Protein AF-A0A537DQV6-F1 (afdb_monomer_lite)

Foldseek 3Di:
DPDPPPPPDDPDPDALVRQLVVLCVPQVVCCVVDVVSVVVSLVSNCVSVVDVVVSVVCCVVPVVVVVVVVVVVVVVD

Radius of gyration: 17.96 Å; chains: 1; bounding box: 49×31×47 Å

pLDDT: mean 79.4, std 12.98, range [41.41, 93.56]

Sequence (77 aa):
MKKDRKRKRRKTIYSKGELNKLADSVLHPLFEHSSIYMVVDEIAHVLIEQDLRESVVKFIRYSLPGLVQKLVESEEE

Secondary structure (DSSP, 8-state):
------------SS-HHHHHHHHHHHHGGGTTT-THHHHHHHHHHHHHH--HHHHHHHIIIIIHHHHHHHHHHHH--

Structure (mmCIF, N/CA/C/O backbone):
data_AF-A0A537DQV6-F1
#
_entry.id   AF-A0A537DQV6-F1
#
loop_
_atom_site.group_PDB
_atom_site.id
_atom_site.type_symbol
_atom_site.label_atom_id
_atom_site.label_alt_id
_atom_site.label_comp_id
_atom_site.label_asym_id
_atom_site.label_entity_id
_atom_site.label_seq_id
_atom_site.pdbx_PDB_ins_code
_atom_site.Cartn_x
_atom_site.Cartn_y
_atom_site.Cartn_z
_atom_site.occupancy
_atom_site.B_iso_or_equiv
_atom_site.auth_seq_id
_atom_site.auth_comp_id
_atom_site.auth_asym_id
_atom_site.auth_atom_id
_atom_site.pdbx_PDB_model_num
ATOM 1 N N . MET A 1 1 ? -39.411 20.322 18.409 1.00 41.41 1 MET A N 1
ATOM 2 C CA . MET A 1 1 ? -38.220 19.537 18.817 1.00 41.41 1 MET A CA 1
ATOM 3 C C . MET A 1 1 ? -37.759 18.660 17.658 1.00 41.41 1 MET A C 1
ATOM 5 O O . MET A 1 1 ? -38.413 17.669 17.362 1.00 41.41 1 MET A O 1
ATOM 9 N N . LYS A 1 2 ? -36.682 19.037 16.953 1.00 43.31 2 LYS A N 1
ATOM 10 C CA . LYS A 1 2 ? -36.071 18.185 15.917 1.00 43.31 2 LYS A CA 1
ATOM 11 C C . LYS A 1 2 ? -35.170 17.174 16.631 1.00 43.31 2 LYS A C 1
ATOM 13 O O . LYS A 1 2 ? -34.242 17.558 17.327 1.00 43.31 2 LYS A O 1
ATOM 18 N N . LYS A 1 3 ? -35.526 15.892 16.557 1.00 49.97 3 LYS A N 1
ATOM 19 C CA . LYS A 1 3 ? -34.840 14.801 17.258 1.00 49.97 3 LYS A CA 1
ATOM 20 C C . LYS A 1 3 ? -33.601 14.426 16.445 1.00 49.97 3 LYS A C 1
ATOM 22 O O . LYS A 1 3 ? -33.732 13.754 15.422 1.00 49.97 3 LYS A O 1
ATOM 27 N N . ASP A 1 4 ? -32.425 14.881 16.870 1.00 51.69 4 ASP A N 1
ATOM 28 C CA . ASP A 1 4 ? -31.154 14.508 16.247 1.00 51.69 4 ASP A CA 1
ATOM 29 C C . ASP A 1 4 ? -30.985 12.985 16.270 1.00 51.69 4 ASP A C 1
ATOM 31 O O . ASP A 1 4 ? -30.755 12.356 17.309 1.00 51.69 4 ASP A O 1
ATOM 35 N N . ARG A 1 5 ? -31.132 12.361 15.097 1.00 57.00 5 ARG A N 1
ATOM 36 C CA . ARG A 1 5 ? -30.830 10.945 14.890 1.00 57.00 5 ARG A CA 1
ATOM 37 C C . ARG A 1 5 ? -29.315 10.777 14.989 1.00 57.00 5 ARG A C 1
ATOM 39 O O . ARG A 1 5 ? -28.614 10.866 13.984 1.00 57.00 5 ARG A O 1
ATOM 46 N N . LYS A 1 6 ? -28.805 10.506 16.196 1.00 56.06 6 LYS A N 1
ATOM 47 C CA . LYS A 1 6 ? -27.428 10.031 16.402 1.00 56.06 6 LYS A CA 1
ATOM 48 C C . LYS A 1 6 ? -27.228 8.770 15.554 1.00 56.06 6 LYS A C 1
ATOM 50 O O . LYS A 1 6 ? -27.714 7.694 15.905 1.00 56.06 6 LYS A O 1
ATOM 55 N N . ARG A 1 7 ? -26.564 8.913 14.401 1.00 58.78 7 ARG A N 1
ATOM 56 C CA . ARG A 1 7 ? -26.186 7.802 13.517 1.00 58.78 7 ARG A CA 1
ATOM 57 C C . ARG A 1 7 ? -25.375 6.807 14.352 1.00 58.78 7 ARG A C 1
ATOM 59 O O . ARG A 1 7 ? -24.275 7.132 14.791 1.00 58.78 7 ARG A O 1
ATOM 66 N N . LYS A 1 8 ? -25.926 5.613 14.605 1.00 55.22 8 LYS A N 1
ATOM 67 C CA . LYS A 1 8 ? -25.189 4.503 15.225 1.00 55.22 8 LYS A CA 1
ATOM 68 C C . LYS A 1 8 ? -23.974 4.214 14.340 1.00 55.22 8 LYS A C 1
ATOM 70 O O . LYS A 1 8 ? -24.136 3.677 13.246 1.00 55.22 8 LYS A O 1
ATOM 75 N N . ARG A 1 9 ? -22.772 4.594 14.786 1.00 60.91 9 ARG A N 1
ATOM 76 C CA . ARG A 1 9 ? -21.521 4.147 14.162 1.00 60.91 9 ARG A CA 1
ATOM 77 C C . ARG A 1 9 ? -21.527 2.620 14.224 1.00 60.91 9 ARG A C 1
ATOM 79 O O . ARG A 1 9 ? -21.563 2.056 15.316 1.00 60.91 9 ARG A O 1
ATOM 86 N N . ARG A 1 10 ? -21.589 1.960 13.064 1.00 62.47 10 ARG A N 1
ATOM 87 C CA . ARG A 1 10 ? -21.411 0.507 12.967 1.00 62.47 10 ARG A CA 1
ATOM 88 C C . ARG A 1 10 ? -20.047 0.205 13.589 1.00 62.47 10 ARG A C 1
ATOM 90 O O . ARG A 1 10 ? -19.053 0.767 13.140 1.00 62.47 10 ARG A O 1
ATOM 97 N N . LYS A 1 11 ? -20.013 -0.588 14.663 1.00 61.94 11 LYS A N 1
ATOM 98 C CA . LYS A 1 11 ? -18.751 -1.080 15.223 1.00 61.94 11 LYS A CA 1
ATOM 99 C C . LYS A 1 11 ? -18.119 -1.952 14.141 1.00 61.94 11 LYS A C 1
ATOM 101 O O . LYS A 1 11 ? -18.701 -2.972 13.779 1.00 61.94 11 LYS A O 1
ATOM 106 N N . THR A 1 12 ? -17.016 -1.500 13.561 1.00 68.19 12 THR A N 1
ATOM 107 C CA . THR A 1 12 ? -16.225 -2.323 12.648 1.00 68.19 12 THR A CA 1
ATOM 108 C C . THR A 1 12 ? -15.602 -3.445 13.477 1.00 68.19 12 THR A C 1
ATOM 110 O O . THR A 1 12 ? -15.190 -3.208 14.611 1.00 68.19 12 THR A O 1
ATOM 113 N N . ILE A 1 13 ? -15.612 -4.676 12.959 1.00 84.31 13 ILE A N 1
ATOM 114 C CA . ILE A 1 13 ? -15.047 -5.843 13.665 1.00 84.31 13 ILE A CA 1
ATOM 115 C C . ILE A 1 13 ? -13.520 -5.710 13.771 1.00 84.31 13 ILE A C 1
ATOM 117 O O . ILE A 1 13 ? -12.938 -6.156 14.750 1.00 84.31 13 ILE A O 1
ATOM 121 N N . TYR A 1 14 ? -12.908 -5.021 12.803 1.00 84.19 14 TYR A N 1
ATOM 122 C CA . TYR A 1 14 ? -11.478 -4.750 12.733 1.00 84.19 14 TYR A CA 1
ATOM 123 C C . TYR A 1 14 ? -11.186 -3.257 12.905 1.00 84.19 14 TYR A C 1
ATOM 125 O O . TYR A 1 14 ? -11.957 -2.390 12.468 1.00 84.19 14 TYR A O 1
ATOM 133 N N . SER A 1 15 ? -10.057 -2.963 13.539 1.00 88.81 15 SER A N 1
ATOM 134 C CA . SER A 1 15 ? -9.429 -1.646 13.566 1.00 88.81 15 SER A CA 1
ATOM 135 C C . SER A 1 15 ? -8.768 -1.325 12.221 1.00 88.81 15 SER A C 1
ATOM 137 O O . SER A 1 15 ? -8.446 -2.215 11.436 1.00 88.81 15 SER A O 1
ATOM 139 N N . LYS A 1 16 ? -8.519 -0.035 11.958 1.00 87.44 16 LYS A N 1
ATOM 140 C CA . LYS A 1 16 ? -7.792 0.396 10.751 1.00 87.44 16 LYS A CA 1
ATOM 141 C C . LYS A 1 16 ? -6.406 -0.251 10.652 1.00 87.44 16 LYS A C 1
ATOM 143 O O . LYS A 1 16 ? -6.020 -0.689 9.581 1.00 87.44 16 LYS A O 1
ATOM 148 N N . GLY A 1 17 ? -5.695 -0.368 11.775 1.00 88.12 17 GLY A N 1
ATOM 149 C CA . GLY A 1 17 ? -4.375 -1.000 11.811 1.00 88.12 17 GLY A CA 1
ATOM 150 C C . GLY A 1 17 ? -4.409 -2.500 11.502 1.00 88.12 17 GLY A C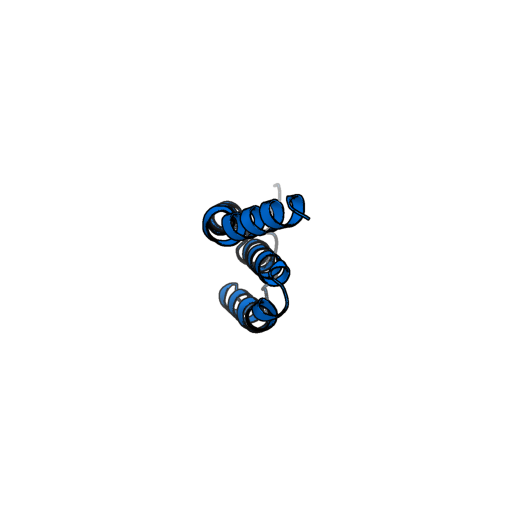 1
ATOM 151 O O . GLY A 1 17 ? -3.494 -3.002 10.862 1.00 88.12 17 GLY A O 1
ATOM 152 N N . GLU A 1 18 ? -5.461 -3.214 11.913 1.00 91.69 18 GLU A N 1
ATOM 153 C CA . GLU A 1 18 ? -5.646 -4.630 11.556 1.00 91.69 18 GLU A CA 1
ATOM 154 C C . GLU A 1 18 ? -5.974 -4.805 10.074 1.00 91.69 18 GLU A C 1
ATOM 156 O O . GLU A 1 18 ? -5.459 -5.724 9.445 1.00 91.69 18 GLU A O 1
ATOM 161 N N . LEU A 1 19 ? -6.783 -3.908 9.505 1.00 90.75 19 LEU A N 1
ATOM 162 C CA . LEU A 1 19 ? -7.067 -3.908 8.071 1.00 90.75 19 LEU A CA 1
ATOM 163 C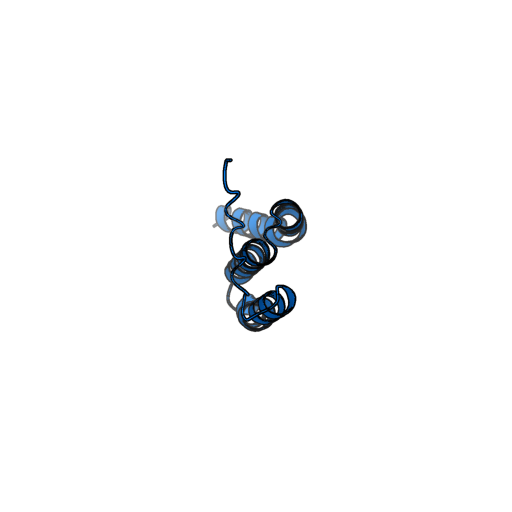 C . LEU A 1 19 ? -5.823 -3.571 7.240 1.00 90.75 19 LEU A C 1
ATOM 165 O O . LEU A 1 19 ? -5.594 -4.236 6.237 1.00 90.75 19 LEU A O 1
ATOM 169 N N . ASN A 1 20 ? -5.010 -2.599 7.671 1.00 90.31 20 ASN A N 1
ATOM 170 C CA . ASN A 1 20 ? -3.736 -2.282 7.019 1.00 90.31 20 ASN A CA 1
ATOM 171 C C . ASN A 1 20 ? -2.808 -3.501 7.043 1.00 90.31 20 ASN A C 1
ATOM 173 O O . ASN A 1 20 ? -2.404 -3.972 5.994 1.00 90.31 20 ASN A O 1
ATOM 177 N N . LYS A 1 21 ? -2.580 -4.112 8.214 1.00 92.38 21 LYS A N 1
ATOM 178 C CA . LYS A 1 21 ? -1.754 -5.329 8.306 1.00 92.38 21 LYS A CA 1
ATOM 179 C C . LYS A 1 21 ? -2.259 -6.469 7.423 1.00 92.38 21 LYS A C 1
ATOM 181 O O . LYS A 1 21 ? -1.453 -7.236 6.904 1.00 92.38 21 LYS A O 1
ATOM 186 N N . LEU A 1 22 ? -3.580 -6.610 7.296 1.00 93.50 22 LEU A N 1
ATOM 187 C CA . LEU A 1 22 ? -4.173 -7.608 6.415 1.00 93.50 22 LEU A CA 1
ATOM 188 C C . LEU A 1 22 ? -3.841 -7.305 4.949 1.00 93.50 22 LEU A C 1
ATOM 190 O O . LEU A 1 22 ? -3.401 -8.216 4.253 1.00 93.50 22 LEU A O 1
ATOM 194 N N . ALA A 1 23 ? -4.012 -6.054 4.509 1.00 90.56 23 ALA A N 1
ATOM 195 C CA . ALA A 1 23 ? -3.651 -5.618 3.162 1.00 90.56 23 ALA A CA 1
ATOM 196 C C . ALA A 1 23 ? -2.169 -5.901 2.870 1.00 90.56 23 ALA A C 1
ATOM 198 O O . ALA A 1 23 ? -1.894 -6.677 1.955 1.00 90.56 23 ALA A O 1
ATOM 199 N N . ASP A 1 24 ? -1.257 -5.436 3.731 1.00 92.56 24 ASP A N 1
ATOM 200 C CA . ASP A 1 24 ? 0.190 -5.648 3.595 1.00 92.56 24 ASP A CA 1
ATOM 201 C C . ASP A 1 24 ? 0.519 -7.143 3.446 1.00 92.56 24 ASP A C 1
ATOM 203 O O . ASP A 1 24 ? 1.249 -7.559 2.548 1.00 92.56 24 ASP A O 1
ATOM 207 N N . SER A 1 25 ? -0.052 -7.987 4.319 1.00 93.56 25 SER A N 1
ATOM 208 C CA . SER A 1 25 ? 0.234 -9.428 4.345 1.00 93.56 25 SER A CA 1
ATOM 209 C C . SER A 1 25 ? -0.242 -10.180 3.102 1.00 93.56 25 SER A C 1
ATOM 211 O O . SER A 1 25 ? 0.322 -11.220 2.763 1.00 93.56 25 SER A O 1
ATOM 213 N N . VAL A 1 26 ? -1.277 -9.667 2.432 1.00 92.81 26 VAL A N 1
ATOM 214 C CA . VAL A 1 26 ? -1.857 -10.273 1.230 1.00 92.81 26 VAL A CA 1
ATOM 215 C C . VAL A 1 26 ? -1.197 -9.724 -0.031 1.00 92.81 26 VAL A C 1
ATOM 217 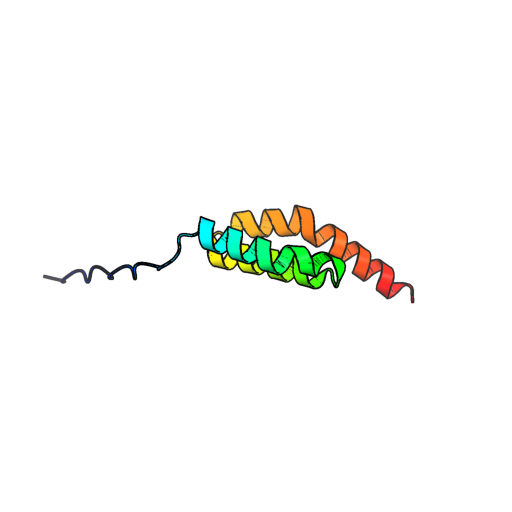O O . VAL A 1 26 ? -0.973 -10.483 -0.971 1.00 92.81 26 VAL A O 1
ATOM 220 N N . LEU A 1 27 ? -0.891 -8.426 -0.071 1.00 91.44 27 LEU A N 1
ATOM 221 C CA . LEU A 1 27 ? -0.479 -7.743 -1.295 1.00 91.44 27 LEU A CA 1
ATOM 222 C C . LEU A 1 27 ? 1.038 -7.703 -1.474 1.00 91.44 27 LEU A C 1
ATOM 224 O O . LEU A 1 27 ? 1.491 -7.918 -2.597 1.00 91.44 27 LEU A O 1
ATOM 228 N N . HIS A 1 28 ? 1.829 -7.549 -0.405 1.00 90.44 28 HIS A N 1
ATOM 229 C CA . HIS A 1 28 ? 3.294 -7.540 -0.512 1.00 90.44 28 HIS A CA 1
ATOM 230 C C . HIS A 1 28 ? 3.873 -8.778 -1.222 1.00 90.44 28 HIS A C 1
ATOM 232 O O . HIS A 1 28 ? 4.723 -8.601 -2.095 1.00 90.44 28 HIS A O 1
ATOM 238 N N . PRO A 1 29 ? 3.426 -10.023 -0.944 1.00 93.00 29 PRO A N 1
ATOM 239 C CA . PRO A 1 29 ? 3.938 -11.199 -1.657 1.00 93.00 29 PRO A CA 1
ATOM 240 C C . PRO A 1 29 ? 3.665 -11.170 -3.170 1.00 93.00 29 PRO A C 1
ATOM 242 O O . PRO A 1 29 ? 4.362 -11.815 -3.950 1.00 93.00 29 PRO A O 1
ATOM 245 N N . LEU A 1 30 ? 2.647 -10.424 -3.606 1.00 90.25 30 LEU A N 1
ATOM 246 C CA . LEU A 1 30 ? 2.263 -10.321 -5.012 1.00 90.25 30 LEU A CA 1
ATOM 247 C C . LEU A 1 30 ? 3.087 -9.272 -5.771 1.00 90.25 30 LEU A C 1
ATOM 249 O O . LEU A 1 30 ? 3.059 -9.248 -7.001 1.00 90.25 30 LEU A O 1
ATOM 253 N N . PHE A 1 31 ? 3.863 -8.437 -5.076 1.00 87.50 31 PHE A N 1
ATOM 254 C CA . PHE A 1 31 ? 4.672 -7.389 -5.706 1.00 87.50 31 PHE A CA 1
ATOM 255 C C . PHE A 1 31 ? 5.740 -7.957 -6.645 1.00 87.50 31 PHE A C 1
ATOM 257 O O . PHE A 1 31 ? 6.056 -7.330 -7.654 1.00 87.50 31 PHE A O 1
ATOM 264 N N . GLU A 1 32 ? 6.236 -9.164 -6.359 1.00 84.88 32 GLU A N 1
ATOM 265 C CA . GLU A 1 32 ? 7.185 -9.884 -7.217 1.00 84.88 32 GLU A CA 1
ATOM 266 C C . GLU A 1 32 ? 6.563 -10.339 -8.547 1.00 84.88 32 GLU A C 1
ATOM 268 O O . GLU A 1 32 ? 7.275 -10.540 -9.526 1.00 84.88 32 GLU A O 1
ATOM 273 N N . HIS A 1 33 ? 5.234 -10.488 -8.603 1.00 87.81 33 HIS A N 1
ATOM 274 C CA . HIS A 1 33 ? 4.531 -11.002 -9.781 1.00 87.81 33 HIS A CA 1
ATOM 275 C C . HIS A 1 33 ? 4.135 -9.887 -10.748 1.00 87.81 33 HIS A C 1
ATOM 277 O O . HIS A 1 33 ? 4.160 -10.071 -11.963 1.00 87.81 33 HIS A O 1
ATOM 283 N N . SER A 1 34 ? 3.723 -8.732 -10.222 1.00 84.50 34 SER A N 1
ATOM 284 C CA . SER A 1 34 ? 3.389 -7.571 -11.041 1.00 84.50 34 SER A CA 1
ATOM 285 C C . SER A 1 34 ? 3.332 -6.298 -10.207 1.00 84.50 34 SER A C 1
ATOM 287 O O . SER A 1 34 ? 2.728 -6.248 -9.137 1.00 84.50 34 SER A O 1
ATOM 289 N N . SER A 1 35 ? 3.859 -5.210 -10.762 1.00 79.31 35 SER A N 1
ATOM 290 C CA . SER A 1 35 ? 3.777 -3.881 -10.144 1.00 79.31 35 SER A CA 1
ATOM 291 C C . SER A 1 35 ? 2.343 -3.352 -10.036 1.00 79.31 35 SER A C 1
ATOM 293 O O . SER A 1 35 ? 2.110 -2.399 -9.300 1.00 79.31 35 SER A O 1
ATOM 295 N N . ILE A 1 36 ? 1.361 -3.973 -10.707 1.00 85.12 36 ILE A N 1
ATOM 296 C CA . ILE A 1 36 ? -0.052 -3.616 -10.516 1.00 85.12 36 ILE A CA 1
ATOM 297 C C . ILE A 1 36 ? -0.520 -3.889 -9.082 1.00 85.12 36 ILE A C 1
ATOM 299 O O . ILE A 1 36 ? -1.376 -3.172 -8.573 1.00 85.12 36 ILE A O 1
ATOM 303 N N . TYR A 1 37 ? 0.076 -4.871 -8.399 1.00 87.00 37 TYR A N 1
ATOM 304 C CA . TYR A 1 37 ? -0.272 -5.188 -7.017 1.00 87.00 37 TYR A CA 1
ATOM 305 C C . TYR A 1 37 ? 0.184 -4.103 -6.035 1.00 87.00 37 TYR A C 1
ATOM 307 O O . TYR A 1 37 ? -0.504 -3.887 -5.044 1.00 87.00 37 TYR A O 1
ATOM 315 N N . MET A 1 38 ? 1.250 -3.354 -6.346 1.00 84.19 38 MET A N 1
ATOM 316 C CA . MET A 1 38 ? 1.659 -2.175 -5.562 1.00 84.19 38 MET A CA 1
ATOM 317 C C . MET A 1 38 ? 0.611 -1.059 -5.647 1.00 84.19 38 MET A C 1
ATOM 319 O O . MET A 1 38 ? 0.279 -0.426 -4.652 1.00 84.19 38 MET A O 1
ATOM 323 N N . VAL A 1 39 ? 0.025 -0.859 -6.832 1.00 84.69 39 VAL A N 1
ATOM 324 C CA . VAL A 1 39 ? -1.055 0.121 -7.025 1.00 84.69 39 VAL A CA 1
ATOM 325 C C . VAL A 1 39 ? -2.317 -0.308 -6.271 1.00 84.69 39 VAL A C 1
ATOM 327 O O . VAL A 1 39 ? -2.982 0.513 -5.643 1.00 84.69 39 VAL A O 1
ATOM 330 N N . VAL A 1 40 ? -2.650 -1.602 -6.306 1.00 88.31 40 VAL A N 1
ATOM 331 C CA . VAL A 1 40 ? -3.786 -2.157 -5.551 1.00 88.31 40 VAL A CA 1
ATOM 332 C C . VAL A 1 40 ? -3.583 -1.996 -4.040 1.00 88.31 40 VAL A C 1
ATOM 334 O O . VAL A 1 40 ? -4.545 -1.683 -3.339 1.00 88.31 40 VAL A O 1
ATOM 337 N N . ASP A 1 41 ? -2.354 -2.159 -3.553 1.00 88.50 41 ASP A N 1
ATOM 338 C CA . ASP A 1 41 ? -1.978 -1.959 -2.150 1.00 88.50 41 ASP A CA 1
ATOM 339 C C . ASP A 1 41 ? -2.157 -0.515 -1.687 1.00 88.50 41 ASP A C 1
ATOM 341 O O . ASP A 1 41 ? -2.863 -0.253 -0.708 1.00 88.50 41 ASP A O 1
ATOM 345 N N . GLU A 1 42 ? -1.667 0.445 -2.468 1.00 84.44 42 GLU A N 1
ATOM 346 C CA . GLU A 1 42 ? -1.911 1.855 -2.178 1.00 84.44 42 GLU A CA 1
ATOM 347 C C . GLU A 1 42 ? -3.407 2.191 -2.161 1.00 84.44 42 GLU A C 1
ATOM 349 O O . GLU A 1 42 ? -3.869 2.882 -1.249 1.00 84.44 42 GLU A O 1
ATOM 354 N N . ILE A 1 43 ? -4.191 1.671 -3.116 1.00 86.62 43 ILE A N 1
ATOM 355 C CA . ILE A 1 43 ? -5.650 1.857 -3.149 1.00 86.62 43 ILE A CA 1
ATOM 356 C C . ILE A 1 43 ? -6.308 1.266 -1.896 1.00 86.62 43 ILE A C 1
ATOM 358 O O . ILE A 1 43 ? -7.177 1.909 -1.298 1.00 86.62 43 ILE A O 1
ATOM 362 N N . ALA A 1 44 ? -5.900 0.067 -1.474 1.00 89.12 44 ALA A N 1
ATOM 363 C CA . ALA A 1 44 ? -6.421 -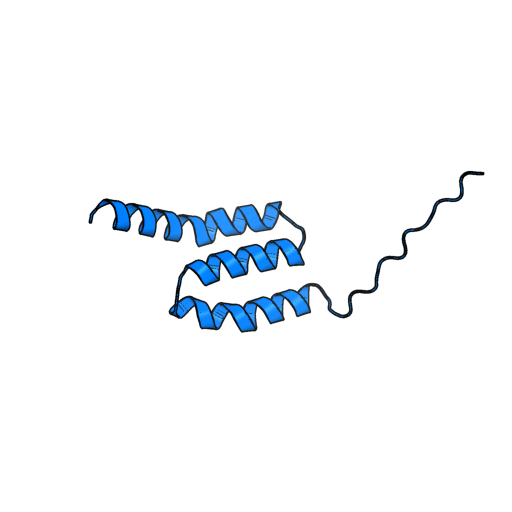0.573 -0.272 1.00 89.12 44 ALA A CA 1
ATOM 364 C C . ALA A 1 44 ? -6.162 0.290 0.972 1.00 89.12 44 ALA A C 1
ATOM 366 O O . ALA A 1 44 ? -7.095 0.556 1.736 1.00 89.12 44 ALA A O 1
ATOM 367 N N . HIS A 1 45 ? -4.948 0.822 1.125 1.00 87.75 45 HIS A N 1
ATOM 368 C CA . HIS A 1 45 ? -4.621 1.748 2.207 1.00 87.75 45 HIS A CA 1
ATOM 369 C C . HIS A 1 45 ? -5.457 3.031 2.173 1.00 87.75 45 HIS A C 1
ATOM 371 O O . HIS A 1 45 ? -5.953 3.449 3.220 1.00 87.75 45 HIS A O 1
ATOM 377 N N . VAL A 1 46 ? -5.705 3.624 0.996 1.00 86.12 46 VAL A N 1
ATOM 378 C CA . VAL A 1 46 ? -6.587 4.806 0.874 1.00 86.12 46 VAL A CA 1
ATOM 379 C C . VAL A 1 46 ? -7.980 4.508 1.419 1.00 86.12 46 VAL A C 1
ATOM 381 O O . VAL A 1 46 ? -8.558 5.303 2.164 1.00 86.12 46 VAL A O 1
ATOM 384 N N . LEU A 1 47 ? -8.536 3.353 1.047 1.00 86.62 47 LEU A N 1
ATOM 385 C CA . LEU A 1 47 ? -9.887 2.952 1.432 1.00 86.62 47 LEU A CA 1
ATOM 386 C C . LEU A 1 47 ? -9.994 2.657 2.933 1.00 86.62 47 LEU A C 1
ATOM 388 O O . LEU A 1 47 ? -11.023 2.963 3.547 1.00 86.62 47 LEU A O 1
ATOM 392 N N . ILE A 1 48 ? -8.942 2.089 3.527 1.00 87.62 48 ILE A N 1
ATOM 393 C CA . ILE A 1 48 ? -8.879 1.765 4.957 1.00 87.62 48 ILE A CA 1
ATOM 394 C C . ILE A 1 48 ? -8.676 3.030 5.799 1.00 87.62 48 ILE A C 1
ATOM 396 O O . ILE A 1 48 ? -9.391 3.253 6.786 1.00 87.62 48 ILE A O 1
ATOM 400 N N . GLU A 1 49 ? -7.720 3.879 5.423 1.00 83.50 49 GLU A N 1
ATOM 401 C CA . GLU A 1 49 ? -7.402 5.091 6.176 1.00 83.50 49 GLU A CA 1
ATOM 402 C C . GLU A 1 49 ? -8.456 6.178 5.978 1.00 83.50 49 GLU A C 1
ATOM 404 O O . GLU A 1 49 ? -8.739 6.924 6.923 1.00 83.50 49 GLU A O 1
ATOM 409 N N . GLN A 1 50 ? -9.131 6.185 4.824 1.00 82.38 50 GLN A N 1
ATOM 410 C CA . GLN A 1 50 ? -10.071 7.224 4.393 1.00 82.38 50 GLN A CA 1
ATOM 411 C C . GLN A 1 50 ? -9.429 8.620 4.357 1.00 82.38 50 GLN A C 1
ATOM 413 O O . GLN A 1 50 ? -10.134 9.626 4.450 1.00 82.38 50 GLN A O 1
ATOM 418 N N . ASP A 1 51 ? -8.102 8.680 4.219 1.00 79.06 51 ASP A N 1
ATOM 419 C CA . ASP A 1 51 ? -7.328 9.909 4.073 1.00 79.06 51 ASP A CA 1
ATOM 420 C C . ASP A 1 51 ? -6.701 9.965 2.678 1.00 79.06 51 ASP A C 1
ATOM 422 O O . ASP A 1 51 ? -5.581 9.523 2.434 1.00 79.06 51 ASP A O 1
ATOM 426 N N . LEU A 1 52 ? -7.450 10.545 1.739 1.00 73.88 52 LEU A N 1
ATOM 427 C CA . LEU A 1 52 ? -6.986 10.733 0.367 1.00 73.88 52 LEU A CA 1
ATOM 428 C C . LEU A 1 52 ? -5.715 11.587 0.269 1.00 73.88 52 LEU A C 1
ATOM 430 O O . LEU A 1 52 ? -4.973 11.441 -0.699 1.00 73.88 52 LEU A O 1
ATOM 434 N N . ARG A 1 53 ? -5.457 12.497 1.217 1.00 79.88 53 ARG A N 1
ATOM 435 C CA . ARG A 1 53 ? -4.306 13.403 1.125 1.00 79.88 53 ARG A CA 1
ATOM 436 C C . ARG A 1 53 ? -3.013 12.639 1.366 1.00 79.88 53 ARG A C 1
ATOM 438 O O . ARG A 1 53 ? -2.079 12.793 0.582 1.00 79.88 53 ARG A O 1
ATOM 445 N N . GLU A 1 54 ? -2.956 11.832 2.421 1.00 78.75 54 GLU A N 1
ATOM 446 C CA . GLU A 1 54 ? -1.773 11.017 2.711 1.00 78.75 54 GLU A CA 1
ATOM 447 C C . GLU A 1 54 ? -1.510 10.007 1.588 1.00 78.75 54 GLU A C 1
ATOM 449 O O . GLU A 1 54 ? -0.374 9.843 1.138 1.00 78.75 54 GLU A O 1
ATOM 454 N N . SER A 1 55 ? -2.570 9.399 1.062 1.00 77.06 55 SER A N 1
ATOM 455 C CA . SER A 1 55 ? -2.457 8.438 -0.026 1.00 77.06 55 SER A CA 1
ATOM 456 C C . SER A 1 55 ? -1.955 9.032 -1.338 1.00 77.06 55 SER A C 1
ATOM 458 O O . SER A 1 55 ? -1.104 8.431 -1.984 1.00 77.06 55 SER A O 1
ATOM 460 N N . VAL A 1 56 ? -2.422 10.224 -1.727 1.00 81.44 56 VAL A N 1
ATOM 461 C CA . VAL A 1 56 ? -1.920 10.905 -2.933 1.00 81.44 56 VAL A CA 1
ATOM 462 C C . VAL A 1 56 ? -0.430 11.225 -2.796 1.00 81.44 56 VAL A C 1
ATOM 464 O O . VAL A 1 56 ? 0.321 11.075 -3.756 1.00 81.44 56 VAL A O 1
ATOM 467 N N . VAL A 1 57 ? 0.025 11.617 -1.600 1.00 85.12 57 VAL A N 1
ATOM 468 C CA . VAL A 1 57 ? 1.454 11.852 -1.344 1.00 85.12 57 VAL A CA 1
ATOM 469 C C . VAL A 1 57 ? 2.263 10.558 -1.481 1.00 85.12 57 VAL A C 1
ATOM 471 O O . VAL A 1 57 ? 3.330 10.585 -2.096 1.00 85.12 57 VAL A O 1
ATOM 474 N N . LYS A 1 58 ? 1.766 9.429 -0.953 1.00 79.25 58 LYS A N 1
ATOM 475 C CA . LYS A 1 58 ? 2.415 8.113 -1.102 1.00 79.25 58 LYS A CA 1
ATOM 476 C C . LYS A 1 58 ? 2.485 7.687 -2.573 1.00 79.25 58 LYS A C 1
ATOM 478 O O . LYS A 1 58 ? 3.585 7.402 -3.038 1.00 79.25 58 LYS A O 1
ATOM 483 N N . PHE A 1 59 ? 1.383 7.796 -3.316 1.00 82.31 59 PHE A N 1
ATOM 484 C CA . PHE A 1 59 ? 1.336 7.478 -4.747 1.00 82.31 59 PHE A CA 1
ATOM 485 C C . PHE A 1 59 ? 2.363 8.274 -5.553 1.00 82.31 59 PHE A C 1
ATOM 487 O O . PHE A 1 59 ? 3.151 7.699 -6.300 1.00 82.31 59 PHE A O 1
ATOM 494 N N . ILE A 1 60 ? 2.409 9.599 -5.367 1.00 84.81 60 ILE A N 1
ATOM 495 C CA . ILE A 1 60 ? 3.368 10.462 -6.074 1.00 84.81 60 ILE A CA 1
ATOM 496 C C . ILE A 1 60 ? 4.812 10.072 -5.732 1.00 84.81 60 ILE A C 1
ATOM 498 O O . ILE A 1 60 ? 5.690 10.141 -6.589 1.00 84.81 60 ILE A O 1
ATOM 502 N N . ARG A 1 61 ? 5.074 9.680 -4.481 1.00 84.31 61 ARG A N 1
ATOM 503 C CA . ARG A 1 61 ? 6.429 9.394 -4.004 1.00 84.31 61 ARG A CA 1
ATOM 504 C C . ARG A 1 61 ? 6.931 8.004 -4.387 1.00 84.31 61 ARG A C 1
ATOM 506 O O . ARG A 1 61 ? 8.122 7.870 -4.654 1.00 84.31 61 ARG A O 1
ATOM 513 N N . TYR A 1 62 ? 6.065 6.995 -4.366 1.00 79.56 62 TYR A N 1
ATOM 514 C CA . TYR A 1 62 ? 6.474 5.592 -4.441 1.00 79.56 62 TYR A CA 1
ATOM 515 C C . TYR A 1 62 ? 6.002 4.903 -5.719 1.00 79.56 62 TYR A C 1
ATOM 517 O O . TYR A 1 62 ? 6.806 4.245 -6.376 1.00 79.56 62 TYR A O 1
ATOM 525 N N . SER A 1 63 ? 4.746 5.097 -6.118 1.00 77.81 63 SER A N 1
ATOM 526 C CA . SER A 1 63 ? 4.174 4.389 -7.271 1.00 77.81 63 SER A CA 1
ATOM 527 C C . SER A 1 63 ? 4.356 5.120 -8.599 1.00 77.81 63 SER A C 1
ATOM 529 O O . SER A 1 63 ? 4.608 4.488 -9.626 1.00 77.81 63 SER A O 1
ATOM 531 N N . LEU A 1 64 ? 4.285 6.454 -8.598 1.00 83.06 64 LEU A N 1
ATOM 532 C CA . LEU A 1 64 ? 4.384 7.266 -9.812 1.00 83.06 64 LEU A CA 1
ATOM 533 C C . LEU A 1 64 ? 5.723 7.099 -10.561 1.00 83.06 64 LEU A C 1
ATOM 535 O O . LEU A 1 64 ? 5.671 6.939 -11.779 1.00 83.06 64 LEU A O 1
ATOM 539 N N . PRO A 1 65 ? 6.906 7.077 -9.907 1.00 86.94 65 PRO A N 1
ATOM 540 C CA . PRO A 1 65 ? 8.174 6.920 -10.623 1.00 86.94 65 PRO A CA 1
ATOM 541 C C . PRO A 1 65 ? 8.267 5.595 -11.389 1.00 86.94 65 PRO A C 1
ATOM 543 O O . PRO A 1 65 ? 8.640 5.588 -12.559 1.00 86.94 65 PRO A O 1
ATOM 546 N N . GLY A 1 66 ? 7.867 4.484 -10.757 1.00 81.00 66 GLY A N 1
ATOM 547 C CA . GLY A 1 66 ? 7.871 3.166 -11.397 1.00 81.00 66 GLY A CA 1
ATOM 548 C C . GLY A 1 66 ? 6.845 3.053 -12.526 1.00 81.00 66 GLY A C 1
ATOM 549 O O . GLY A 1 66 ? 7.109 2.407 -13.537 1.00 81.00 66 GLY A O 1
ATOM 550 N N . LEU A 1 67 ? 5.690 3.715 -12.388 1.00 80.50 67 LEU A N 1
ATOM 551 C CA . LEU A 1 67 ? 4.676 3.765 -13.442 1.00 80.50 67 LEU A CA 1
ATOM 552 C C . LEU A 1 67 ? 5.183 4.523 -14.677 1.00 80.50 67 LEU A C 1
ATOM 554 O O . LEU A 1 67 ? 5.017 4.047 -15.795 1.00 80.50 67 LEU A O 1
ATOM 558 N N . VAL A 1 68 ? 5.817 5.682 -14.468 1.00 86.69 68 VAL A N 1
ATOM 559 C CA . VAL A 1 68 ? 6.405 6.487 -15.549 1.00 86.69 68 VAL A CA 1
ATOM 560 C C . VAL A 1 68 ? 7.514 5.712 -16.246 1.00 86.69 68 VAL A C 1
ATOM 562 O O . VAL A 1 68 ? 7.529 5.672 -17.470 1.00 86.69 68 VAL A O 1
ATOM 565 N N . GLN A 1 69 ? 8.395 5.052 -15.490 1.00 85.69 69 GLN A N 1
ATOM 566 C CA . GLN A 1 69 ? 9.466 4.245 -16.070 1.00 85.69 69 GLN A CA 1
ATOM 567 C C . GLN A 1 69 ? 8.917 3.144 -16.986 1.00 85.69 69 GLN A C 1
ATOM 569 O O . GLN A 1 69 ? 9.364 3.021 -18.121 1.00 85.69 69 GLN A O 1
ATOM 574 N N . LYS A 1 70 ? 7.890 2.410 -16.541 1.00 79.88 70 LYS A N 1
ATOM 575 C CA . LYS A 1 70 ? 7.245 1.385 -17.373 1.00 79.88 70 LYS A CA 1
ATOM 576 C C . LYS A 1 70 ? 6.556 1.949 -18.609 1.00 79.88 70 LYS A C 1
ATOM 578 O O . LYS A 1 70 ? 6.577 1.301 -19.648 1.00 79.88 70 LYS A O 1
ATOM 583 N N . LEU A 1 71 ? 5.910 3.112 -18.497 1.00 80.44 71 LEU A N 1
ATOM 584 C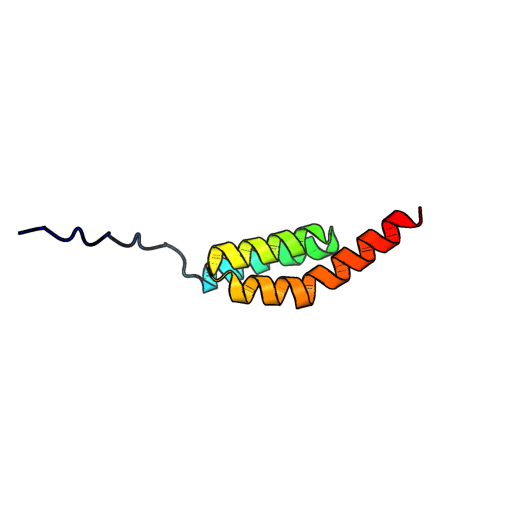 CA . LEU A 1 71 ? 5.280 3.763 -19.650 1.00 80.44 71 LEU A CA 1
ATOM 585 C C . LEU A 1 71 ? 6.324 4.160 -20.696 1.00 80.44 71 LEU A C 1
ATOM 587 O O . LEU A 1 71 ? 6.110 3.934 -21.876 1.00 80.44 71 LEU A O 1
ATOM 591 N N . VAL A 1 72 ? 7.456 4.711 -20.255 1.00 85.19 72 VAL A N 1
ATOM 592 C CA . VAL A 1 72 ? 8.558 5.087 -21.150 1.00 85.19 72 VAL A CA 1
ATOM 593 C C . VAL A 1 72 ? 9.170 3.849 -21.810 1.00 85.19 72 VAL A C 1
ATOM 595 O O . VAL A 1 72 ? 9.344 3.838 -23.020 1.00 85.19 72 VAL A O 1
ATOM 598 N N . GLU A 1 73 ? 9.419 2.778 -21.051 1.00 77.19 73 GLU A N 1
ATOM 599 C CA . GLU A 1 73 ? 9.957 1.514 -21.586 1.00 77.19 73 GLU A CA 1
ATOM 600 C C . GLU A 1 73 ? 9.016 0.833 -22.597 1.00 77.19 73 GLU A C 1
ATOM 602 O O . GLU A 1 73 ? 9.484 0.104 -23.463 1.00 77.19 73 GLU A O 1
ATOM 607 N N . SER A 1 74 ? 7.702 1.068 -22.515 1.00 67.81 74 SER A N 1
ATOM 608 C CA . SER A 1 74 ? 6.712 0.486 -23.436 1.00 67.81 74 SER A CA 1
ATOM 609 C C . SER A 1 74 ? 6.410 1.341 -24.672 1.00 67.81 74 SER A C 1
ATOM 611 O O . SER A 1 74 ? 5.724 0.858 -25.568 1.00 67.81 74 SER A O 1
ATOM 613 N N . GLU A 1 75 ? 6.920 2.576 -24.754 1.00 61.19 75 GLU A N 1
ATOM 614 C CA . GLU A 1 75 ? 6.875 3.389 -25.982 1.00 61.19 75 GLU A CA 1
ATOM 615 C C . GLU A 1 75 ? 8.094 3.165 -26.902 1.00 61.19 75 GLU A C 1
ATOM 617 O O . GLU A 1 75 ? 8.086 3.632 -28.041 1.00 61.19 75 GLU A O 1
ATOM 622 N N . GLU A 1 76 ? 9.131 2.457 -26.438 1.00 57.47 76 GLU A N 1
ATOM 623 C CA . GLU A 1 76 ? 10.361 2.184 -27.203 1.00 57.47 76 GLU A CA 1
ATOM 624 C C . GLU A 1 76 ? 10.387 0.803 -27.914 1.00 57.47 76 GLU A C 1
ATOM 626 O O . GLU A 1 76 ? 11.3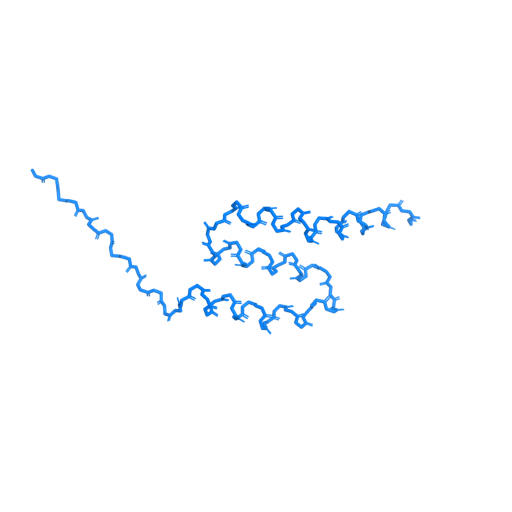56 0.512 -28.619 1.00 57.47 76 GLU A O 1
ATOM 631 N N . GLU A 1 77 ? 9.330 -0.017 -27.791 1.00 48.31 77 GLU A N 1
ATOM 632 C CA . GLU A 1 77 ? 9.087 -1.259 -28.572 1.00 48.31 77 GLU A CA 1
ATOM 633 C C . GLU A 1 77 ? 8.093 -1.048 -29.729 1.00 48.31 77 GLU A C 1
ATOM 635 O O . GLU A 1 77 ? 8.341 -1.613 -30.823 1.00 48.31 77 GLU A O 1
#